Protein AF-A0A238WSX9-F1 (afdb_monomer_lite)

Secondary structure (DSSP, 8-state):
-HHHHHHHHHHHHHHHHHHHHHHHHTSPPS-EEEEEEEEETTTTEEEEEEEE-TTS---EEEEEEE-TT--EEEEEE--TT-SEEEEE--TT-SEEEEEEEETTS-EEEEEEEE-

Sequence (115 aa):
MILRGSQILLLVLLVLGFGYFVVELYETPDSEYVESISQGEVTEQLHIRFVSDTDKRTEVGGYGVVTEDRNLYEFNSMDARLPRQSIDYPPDEDTVIFVLWDVDGEVMETHEVDL

Organism: Halorubrum vacuolatum (NCBI:txid63740)

Structure (mmCIF, N/CA/C/O backbone):
data_AF-A0A238WSX9-F1
#
_entry.id   AF-A0A238WSX9-F1
#
loop_
_atom_site.group_PDB
_atom_site.id
_atom_site.type_symbol
_atom_site.label_atom_id
_atom_site.label_alt_id
_atom_site.label_comp_id
_atom_site.label_asym_id
_atom_site.label_entity_id
_atom_site.label_seq_id
_atom_site.pdbx_PDB_ins_code
_atom_site.Cartn_x
_atom_site.Cartn_y
_atom_site.Cartn_z
_atom_site.occupancy
_atom_site.B_iso_or_equiv
_atom_site.auth_seq_id
_atom_site.auth_comp_id
_atom_site.auth_asym_id
_atom_site.auth_atom_id
_atom_site.pdbx_PDB_model_num
ATOM 1 N N . MET A 1 1 ? -16.403 -28.364 48.990 1.00 53.75 1 MET A N 1
ATOM 2 C CA . MET A 1 1 ? -17.024 -28.369 47.643 1.00 53.75 1 MET A CA 1
ATOM 3 C C . MET A 1 1 ? -17.100 -26.973 47.010 1.00 53.75 1 MET A C 1
ATOM 5 O O . MET A 1 1 ? -16.940 -26.875 45.805 1.00 53.75 1 MET A O 1
ATOM 9 N N . ILE A 1 2 ? -17.245 -25.899 47.802 1.00 57.31 2 ILE A N 1
ATOM 10 C CA . ILE A 1 2 ? -17.388 -24.502 47.332 1.00 57.31 2 ILE A CA 1
ATOM 11 C C . ILE A 1 2 ? -16.126 -23.944 46.636 1.00 57.31 2 ILE A C 1
ATOM 13 O O . ILE A 1 2 ? -16.249 -23.221 45.656 1.00 57.31 2 ILE A O 1
ATOM 17 N N . LEU A 1 3 ? -14.919 -24.355 47.057 1.00 56.59 3 LEU A N 1
ATOM 18 C CA . LEU A 1 3 ? -13.645 -23.864 46.496 1.00 56.59 3 LEU A CA 1
ATOM 19 C C . LEU A 1 3 ? -13.457 -24.143 44.991 1.00 56.59 3 LEU A C 1
ATOM 21 O O . LEU A 1 3 ? -12.745 -23.410 44.317 1.00 56.59 3 LEU A O 1
ATOM 25 N N . ARG A 1 4 ? -14.083 -25.205 44.463 1.00 58.59 4 ARG A N 1
ATOM 26 C CA . ARG A 1 4 ? -13.960 -25.579 43.044 1.00 58.59 4 ARG A CA 1
ATOM 27 C C . ARG A 1 4 ? -14.864 -24.736 42.141 1.00 58.59 4 ARG A C 1
ATOM 29 O O . ARG A 1 4 ? -14.489 -24.462 41.009 1.00 58.59 4 ARG A O 1
ATOM 36 N N . GLY A 1 5 ? -16.022 -24.300 42.645 1.00 61.94 5 GLY A N 1
ATOM 37 C CA . GLY A 1 5 ? -16.959 -23.468 41.883 1.00 61.94 5 GLY A CA 1
ATOM 38 C C . GLY A 1 5 ? -16.414 -22.064 41.624 1.00 61.94 5 GLY A C 1
ATOM 39 O O . GLY A 1 5 ? -16.519 -21.558 40.512 1.00 61.94 5 GLY A O 1
ATOM 40 N N . SER A 1 6 ? -15.751 -21.468 42.618 1.00 63.03 6 SER A N 1
ATOM 41 C CA . SER A 1 6 ? -15.120 -20.151 42.486 1.00 63.03 6 SER A CA 1
ATOM 42 C C . SER A 1 6 ? -13.895 -20.162 41.566 1.00 63.03 6 SER A C 1
ATOM 44 O O . SER A 1 6 ? -13.691 -19.201 40.833 1.00 63.03 6 SER A O 1
ATOM 46 N N . GLN A 1 7 ? -13.118 -21.250 41.531 1.00 64.38 7 GLN A N 1
ATOM 47 C CA . GLN A 1 7 ? -11.997 -21.397 40.591 1.00 64.38 7 GLN A CA 1
ATOM 48 C C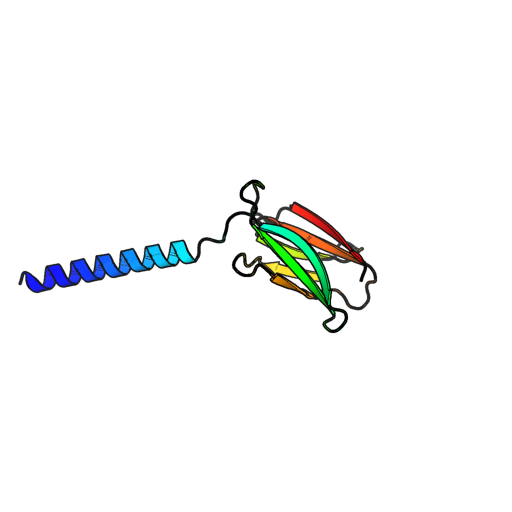 . GLN A 1 7 ? -12.460 -21.530 39.133 1.00 64.38 7 GLN A C 1
ATOM 50 O O . GLN A 1 7 ? -11.852 -20.935 38.249 1.00 64.38 7 GLN A O 1
ATOM 55 N N . ILE A 1 8 ? -13.550 -22.263 38.882 1.00 72.06 8 ILE A N 1
ATOM 56 C CA . ILE A 1 8 ? -14.126 -22.395 37.534 1.00 72.06 8 ILE A CA 1
ATOM 57 C C . ILE A 1 8 ? -14.688 -21.051 37.055 1.00 72.06 8 ILE A C 1
ATOM 59 O O . ILE A 1 8 ? -14.425 -20.652 35.926 1.00 72.06 8 ILE A O 1
ATOM 63 N N . LEU A 1 9 ? -15.404 -20.323 37.918 1.00 73.25 9 LEU A N 1
ATOM 64 C CA . LEU A 1 9 ? -15.958 -19.009 37.578 1.00 73.25 9 LEU A CA 1
ATOM 65 C C . LEU A 1 9 ? -14.859 -17.995 37.220 1.00 73.25 9 LEU A C 1
ATOM 67 O O . LEU A 1 9 ? -14.996 -17.245 36.258 1.00 73.25 9 LEU A O 1
ATOM 71 N N . LEU A 1 10 ? -13.755 -18.001 37.970 1.00 73.81 10 LEU A N 1
ATOM 72 C CA . LEU A 1 10 ? -12.627 -17.100 37.742 1.00 73.81 10 LEU A CA 1
ATOM 73 C C . LEU A 1 10 ? -11.890 -17.430 36.435 1.00 73.81 10 LEU A C 1
ATOM 75 O O . LEU A 1 10 ? -11.493 -16.522 35.713 1.00 73.81 10 LEU A O 1
ATOM 79 N N . LEU A 1 11 ? -11.778 -18.717 36.093 1.00 73.44 11 LEU A N 1
ATOM 80 C CA . LEU A 1 11 ? -11.213 -19.161 34.818 1.00 73.44 11 LEU A CA 1
ATOM 81 C C . LEU A 1 11 ? -12.094 -18.745 33.629 1.00 73.44 11 LEU A C 1
ATOM 83 O O . LEU A 1 11 ? -11.579 -18.260 32.628 1.00 73.44 11 LEU A O 1
ATOM 87 N N . VAL A 1 12 ? -13.418 -18.883 33.752 1.00 73.69 12 VAL A N 1
ATOM 88 C CA . VAL A 1 12 ? -14.376 -18.466 32.713 1.00 73.69 12 VAL A CA 1
ATOM 89 C C . VAL A 1 12 ? -14.321 -16.954 32.487 1.00 73.69 12 VAL A C 1
ATOM 91 O O . VAL A 1 12 ? -14.263 -16.515 31.342 1.00 73.69 12 VAL A O 1
ATOM 94 N N . LEU A 1 13 ? -14.277 -16.157 33.558 1.00 75.75 13 LEU A N 1
ATOM 95 C CA . LEU A 1 13 ? -14.140 -14.699 33.459 1.00 75.75 13 LEU A CA 1
ATOM 96 C C . LEU A 1 13 ? -12.814 -14.282 32.814 1.00 75.75 13 LEU A C 1
ATOM 98 O O . LEU A 1 13 ? -12.791 -13.337 32.033 1.00 75.75 13 LEU A O 1
ATOM 102 N N . LEU A 1 14 ? -11.728 -15.003 33.099 1.00 76.44 14 LEU A N 1
ATOM 103 C CA . LEU A 1 14 ? -10.419 -14.722 32.516 1.00 76.44 14 LEU A CA 1
ATOM 104 C C . LEU A 1 14 ? -10.377 -15.056 31.020 1.00 76.44 14 LEU A C 1
ATOM 106 O O . LEU A 1 14 ? -9.862 -14.261 30.244 1.00 76.44 14 LEU A O 1
ATOM 110 N N . VAL A 1 15 ? -10.964 -16.181 30.598 1.00 73.38 15 VAL A N 1
ATOM 111 C CA . VAL A 1 15 ? -11.043 -16.556 29.174 1.00 73.38 15 VAL A CA 1
ATOM 112 C C . VAL A 1 15 ? -11.937 -15.591 28.392 1.00 73.38 15 VAL A C 1
ATOM 114 O O . VAL A 1 15 ? -11.563 -15.176 27.300 1.00 73.38 15 VAL A O 1
ATOM 117 N N . LEU A 1 16 ? -13.084 -15.192 28.950 1.00 70.00 16 LEU A N 1
ATOM 118 C CA . LEU A 1 16 ? -13.979 -14.227 28.304 1.00 70.00 16 LEU A CA 1
ATOM 119 C C . LEU A 1 16 ? -13.354 -12.829 28.222 1.00 70.00 16 LEU A C 1
ATOM 121 O O . LEU A 1 16 ? -13.413 -12.201 27.169 1.00 70.00 16 LEU A O 1
ATOM 125 N N . GLY A 1 17 ? -12.714 -12.362 29.299 1.00 67.00 17 GLY A N 1
ATOM 126 C CA . GLY A 1 17 ? -12.029 -11.068 29.318 1.00 67.00 17 GLY A CA 1
ATOM 127 C C . GLY A 1 17 ? -10.820 -11.024 28.382 1.00 67.00 17 GLY A C 1
ATOM 128 O O . GLY A 1 17 ? -10.620 -10.033 27.689 1.00 67.00 17 GLY A O 1
ATOM 129 N N . PHE A 1 18 ? -10.050 -12.113 28.303 1.00 66.12 18 PHE A N 1
ATOM 130 C CA . PHE A 1 18 ? -8.925 -12.213 27.372 1.00 66.12 18 PHE A CA 1
ATOM 131 C C . PHE A 1 18 ? -9.397 -12.319 25.918 1.00 66.12 18 PHE A C 1
ATOM 133 O O . PHE A 1 18 ? -8.797 -11.712 25.042 1.00 66.12 18 PHE A O 1
ATOM 140 N N . GLY A 1 19 ? -10.494 -13.037 25.655 1.00 60.50 19 GLY A N 1
ATOM 141 C CA . GLY A 1 19 ? -11.103 -13.098 24.326 1.00 60.50 19 GLY A CA 1
ATOM 142 C C . GLY A 1 19 ? -11.576 -11.728 23.835 1.00 60.50 19 GLY A C 1
ATOM 143 O O . GLY A 1 19 ? -11.278 -11.363 22.704 1.00 60.50 19 GLY A 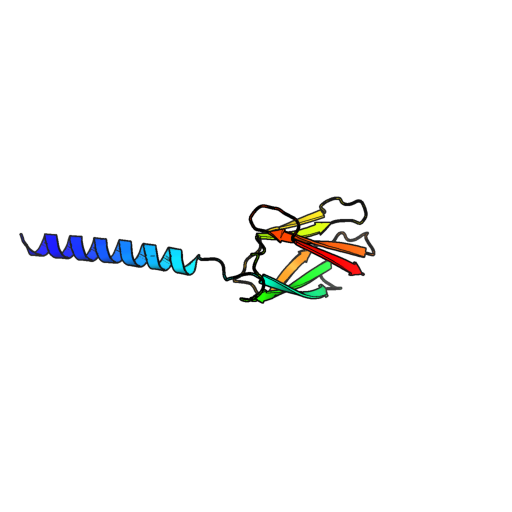O 1
ATOM 144 N N . TYR A 1 20 ? -12.241 -10.951 24.696 1.00 60.03 20 TYR A N 1
ATOM 145 C CA . TYR A 1 20 ? -12.665 -9.585 24.371 1.00 60.03 20 TYR A CA 1
ATOM 146 C C . TYR A 1 20 ? -11.466 -8.662 24.117 1.00 60.03 20 TYR A C 1
ATOM 148 O O . TYR A 1 20 ? -11.427 -7.975 23.105 1.00 60.03 20 TYR A O 1
ATOM 156 N N . PHE A 1 21 ? -10.446 -8.728 24.978 1.00 58.16 21 PHE A N 1
ATOM 157 C CA . PHE A 1 21 ? -9.213 -7.958 24.811 1.00 58.16 21 PHE A CA 1
ATOM 158 C C . PHE A 1 21 ? -8.484 -8.286 23.502 1.00 58.16 21 PHE A C 1
ATOM 160 O O . PHE A 1 21 ? -7.934 -7.396 22.869 1.00 58.16 21 PHE A O 1
ATOM 167 N N . VAL A 1 22 ? -8.479 -9.555 23.078 1.00 57.53 22 VAL A N 1
ATOM 168 C CA . VAL A 1 22 ? -7.902 -9.943 21.786 1.00 57.53 22 VAL A CA 1
ATOM 169 C C . VAL A 1 22 ? -8.731 -9.378 20.637 1.00 57.53 22 VAL A C 1
ATOM 171 O O . VAL A 1 22 ? -8.142 -8.842 19.719 1.00 57.53 22 VAL A O 1
ATOM 174 N N . VAL A 1 23 ? -10.063 -9.428 20.669 1.00 57.56 23 VAL A N 1
ATOM 175 C CA . VAL A 1 23 ? -10.882 -8.853 19.582 1.00 57.56 23 VAL A CA 1
ATOM 176 C C . VAL A 1 23 ? -10.643 -7.347 19.438 1.00 57.56 23 VAL A C 1
ATOM 178 O O . VAL A 1 23 ? -10.393 -6.889 18.332 1.00 57.56 23 VAL A O 1
ATOM 181 N N . GLU A 1 24 ? -10.611 -6.614 20.549 1.00 53.62 24 GLU A N 1
ATOM 182 C CA . GLU A 1 24 ? -10.386 -5.160 20.581 1.00 53.62 24 GLU A CA 1
ATOM 183 C C . GLU A 1 24 ? -8.966 -4.776 20.110 1.00 53.62 24 GLU A C 1
ATOM 185 O O . GLU A 1 24 ? -8.759 -3.722 19.521 1.00 53.62 24 GLU A O 1
ATOM 190 N N . LEU A 1 25 ? -7.969 -5.654 20.294 1.00 52.28 25 LEU A N 1
ATOM 191 C CA . LEU A 1 25 ? -6.611 -5.453 19.761 1.00 52.28 25 LEU A CA 1
ATOM 192 C C . LEU A 1 25 ? -6.489 -5.744 18.254 1.00 52.28 25 LEU A C 1
ATOM 194 O O . LEU A 1 25 ? -5.471 -5.405 17.649 1.00 52.28 25 LEU A O 1
ATOM 198 N N . TYR A 1 26 ? -7.473 -6.444 17.686 1.00 50.34 26 TYR A N 1
ATOM 199 C CA . TYR A 1 26 ? -7.566 -6.784 16.264 1.00 50.34 26 TYR A CA 1
ATOM 200 C C . TYR A 1 26 ? -8.609 -5.930 15.531 1.00 50.34 26 TYR A C 1
ATOM 202 O O . TYR A 1 26 ? -8.830 -6.164 14.344 1.00 50.34 26 TYR A O 1
ATOM 210 N N . GLU A 1 27 ? -9.232 -4.953 16.197 1.00 52.47 27 GLU A N 1
ATOM 211 C CA . GLU A 1 27 ? -10.002 -3.926 15.501 1.00 52.47 27 GLU A CA 1
ATOM 212 C C . GLU A 1 27 ? -9.026 -3.088 14.669 1.00 52.47 27 GLU A C 1
ATOM 214 O O . GLU A 1 27 ? -8.106 -2.451 15.191 1.00 52.47 27 GLU A O 1
ATOM 219 N N . THR A 1 28 ? -9.173 -3.189 13.348 1.00 53.81 28 THR A N 1
ATOM 220 C CA . THR A 1 28 ? -8.425 -2.402 12.373 1.00 53.81 28 THR A CA 1
ATOM 221 C C . THR A 1 28 ? -8.640 -0.915 12.687 1.00 53.81 28 THR A C 1
ATOM 223 O O . THR A 1 28 ? -9.785 -0.514 12.897 1.00 53.81 28 THR A O 1
ATOM 226 N N . PRO A 1 29 ? -7.574 -0.102 12.802 1.00 52.88 29 PRO A N 1
ATOM 227 C CA . PRO A 1 29 ? -7.694 1.334 13.026 1.00 52.88 29 PRO A CA 1
ATOM 228 C C . PRO A 1 29 ? -8.672 2.032 12.074 1.00 52.88 29 PRO A C 1
ATOM 230 O O . PRO A 1 29 ? -8.798 1.646 10.914 1.00 52.88 29 PRO A O 1
ATOM 233 N N . ASP A 1 30 ? -9.301 3.100 12.572 1.00 60.75 30 ASP A N 1
ATOM 234 C CA . ASP A 1 30 ? -10.180 3.972 11.793 1.00 60.75 30 ASP A CA 1
ATOM 235 C C . ASP A 1 30 ? -9.500 4.463 10.502 1.00 60.75 30 ASP A C 1
ATOM 237 O O . ASP A 1 30 ? -8.333 4.867 10.521 1.00 60.75 30 ASP A O 1
ATOM 241 N N . SER A 1 31 ? -10.281 4.433 9.417 1.00 56.00 31 SER A N 1
ATOM 242 C CA . SER A 1 31 ? -10.083 5.068 8.105 1.00 56.00 31 SER A CA 1
ATOM 243 C C . SER A 1 31 ? -8.701 5.648 7.806 1.00 56.00 31 SER A C 1
ATOM 245 O O . SER A 1 31 ? -8.301 6.702 8.307 1.00 56.00 31 SER A O 1
ATOM 247 N N . GLU A 1 32 ? -8.006 5.009 6.872 1.00 70.75 32 GLU A N 1
ATOM 248 C CA . GLU A 1 32 ? -6.694 5.443 6.411 1.00 70.75 32 GLU A CA 1
ATOM 249 C C . GLU A 1 32 ? -6.760 6.133 5.053 1.00 70.75 32 GLU A C 1
ATOM 251 O O . GLU A 1 32 ? -7.597 5.823 4.211 1.00 70.75 32 GLU A O 1
ATOM 256 N N . TYR A 1 33 ? -5.854 7.079 4.821 1.00 73.75 33 TYR A N 1
ATOM 257 C CA . TYR A 1 33 ? -5.655 7.694 3.512 1.00 73.75 33 TYR A CA 1
ATOM 258 C C . TYR A 1 33 ? -4.168 7.783 3.182 1.00 73.75 33 TYR A C 1
ATOM 260 O O . TYR A 1 33 ? -3.311 7.776 4.070 1.00 73.75 33 TYR A O 1
ATOM 268 N N . VAL A 1 34 ? -3.866 7.899 1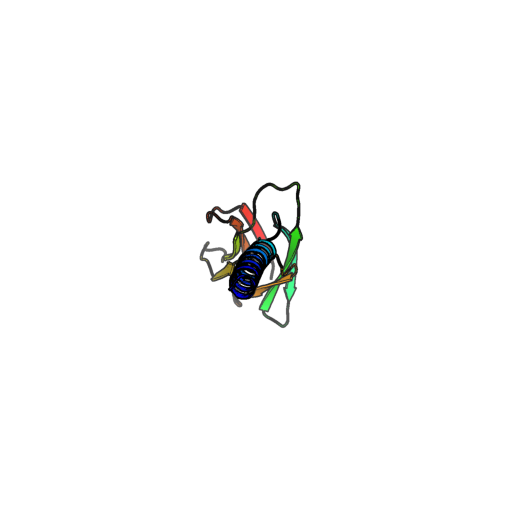.891 1.00 74.38 34 VAL A N 1
ATOM 269 C CA . VAL A 1 34 ? -2.497 8.089 1.408 1.00 74.38 34 VAL A CA 1
ATOM 270 C C . VAL A 1 34 ? -2.064 9.530 1.655 1.00 74.38 34 VAL A C 1
ATOM 272 O O . VAL A 1 34 ? -2.578 10.467 1.049 1.00 74.38 34 VAL A O 1
ATOM 275 N N . GLU A 1 35 ? -1.091 9.715 2.540 1.00 78.00 35 GLU A N 1
ATOM 276 C CA . GLU A 1 35 ? -0.461 11.016 2.781 1.00 78.00 35 GLU A CA 1
ATOM 277 C C . GLU A 1 35 ? 0.646 11.288 1.755 1.00 78.00 35 GLU A C 1
ATOM 279 O O . GLU A 1 35 ? 0.805 12.415 1.289 1.00 78.00 35 GLU A O 1
ATOM 284 N N . SER A 1 36 ? 1.430 10.263 1.407 1.00 79.50 36 SER A N 1
ATOM 285 C CA . SER A 1 36 ? 2.518 10.391 0.435 1.00 79.50 36 SER A CA 1
ATOM 286 C C . SER A 1 36 ? 2.879 9.059 -0.210 1.00 79.50 36 SER A C 1
ATOM 288 O O . SER A 1 36 ? 2.929 8.038 0.479 1.00 79.50 36 SER A O 1
ATOM 290 N N . ILE A 1 37 ? 3.243 9.107 -1.490 1.00 85.31 37 ILE A N 1
ATOM 291 C CA . ILE A 1 37 ? 3.850 8.005 -2.241 1.00 85.31 37 ILE A CA 1
ATOM 292 C C . ILE A 1 37 ? 5.262 8.449 -2.626 1.00 85.31 37 ILE A C 1
ATOM 294 O O . ILE A 1 37 ? 5.451 9.563 -3.112 1.00 85.31 37 ILE A O 1
ATOM 298 N N . SER A 1 38 ? 6.258 7.606 -2.373 1.00 84.88 38 SER A N 1
ATOM 299 C CA . SER A 1 38 ? 7.644 7.854 -2.774 1.00 84.88 38 SER A CA 1
ATOM 300 C C . SER A 1 38 ? 8.256 6.597 -3.360 1.00 84.88 38 SER A C 1
ATOM 302 O O . SER A 1 38 ? 8.111 5.524 -2.781 1.00 84.88 38 SER A O 1
ATOM 304 N N . GLN A 1 39 ? 8.986 6.734 -4.454 1.00 82.50 39 GLN A N 1
ATOM 305 C CA . GLN A 1 39 ? 9.658 5.621 -5.101 1.00 82.50 39 GLN A CA 1
ATOM 306 C C . GLN A 1 39 ? 10.979 5.278 -4.399 1.00 82.50 39 GLN A C 1
ATOM 308 O O . GLN A 1 39 ? 11.773 6.154 -4.048 1.00 82.50 39 GLN A O 1
ATOM 313 N N . GLY A 1 40 ? 11.226 3.987 -4.202 1.00 79.12 40 GLY A N 1
ATOM 314 C CA . GLY A 1 40 ? 12.530 3.453 -3.844 1.00 79.12 40 GLY A CA 1
ATOM 315 C C . GLY A 1 40 ? 13.301 3.055 -5.102 1.00 79.12 40 GLY A C 1
ATOM 316 O O . GLY A 1 40 ? 13.140 1.933 -5.574 1.00 79.12 40 GLY A O 1
ATOM 317 N N . GLU A 1 41 ? 14.166 3.940 -5.615 1.00 66.75 41 GLU A N 1
ATOM 318 C CA . GLU A 1 41 ? 14.979 3.716 -6.836 1.00 66.75 41 GLU A CA 1
ATOM 319 C C . GLU A 1 41 ? 15.819 2.423 -6.794 1.00 66.75 41 GLU A C 1
ATOM 321 O O . GLU A 1 41 ? 16.160 1.854 -7.823 1.00 66.75 41 GLU A O 1
ATOM 326 N N . VAL A 1 42 ? 16.184 1.953 -5.597 1.00 73.75 42 VAL A N 1
ATOM 327 C CA . VAL A 1 42 ? 17.032 0.761 -5.410 1.00 73.75 42 VAL A CA 1
ATOM 328 C C . VAL A 1 42 ? 16.210 -0.522 -5.271 1.00 73.75 42 VAL A C 1
ATOM 330 O O . VAL A 1 42 ? 16.732 -1.611 -5.498 1.00 73.75 42 VAL A O 1
ATOM 333 N N . THR A 1 43 ? 14.956 -0.411 -4.839 1.00 77.06 43 THR A N 1
ATOM 334 C CA . THR A 1 43 ? 14.116 -1.555 -4.461 1.00 77.06 43 THR A CA 1
ATOM 335 C C . THR A 1 43 ? 12.998 -1.837 -5.450 1.00 77.06 43 THR A C 1
ATOM 337 O O . THR A 1 43 ? 12.296 -2.813 -5.239 1.00 77.06 43 THR A O 1
ATOM 340 N N . GLU A 1 44 ? 12.825 -1.007 -6.486 1.00 83.44 44 GLU A N 1
ATOM 341 C CA . GLU A 1 44 ? 11.726 -1.129 -7.463 1.00 83.44 44 GLU A CA 1
ATOM 342 C C . GLU A 1 44 ? 10.345 -1.166 -6.777 1.00 83.44 44 GLU A C 1
ATOM 344 O O . GLU A 1 44 ? 9.417 -1.861 -7.179 1.00 83.44 44 GLU A O 1
ATOM 349 N N . GLN A 1 45 ? 10.223 -0.388 -5.693 1.00 91.19 45 GLN A N 1
ATOM 350 C CA . GLN A 1 45 ? 9.035 -0.338 -4.841 1.00 91.19 45 GLN A CA 1
ATOM 351 C C . GLN A 1 45 ? 8.497 1.076 -4.697 1.00 91.19 45 GLN A C 1
ATOM 353 O O . GLN A 1 45 ? 9.257 2.037 -4.565 1.00 91.19 45 GLN A O 1
ATOM 358 N N . LEU A 1 46 ? 7.175 1.193 -4.622 1.00 90.50 46 LEU A N 1
ATOM 359 C CA . LEU A 1 46 ? 6.525 2.377 -4.086 1.00 90.50 46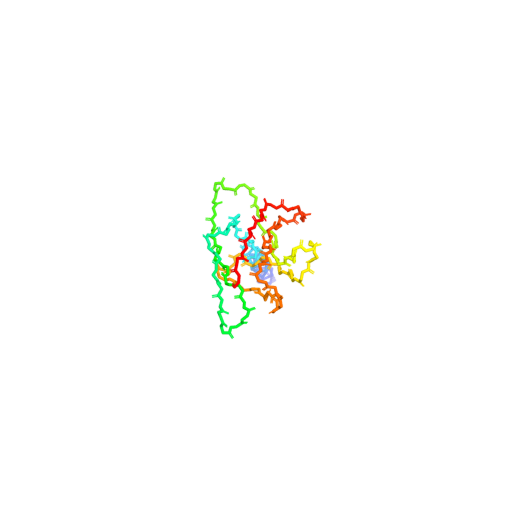 LEU A CA 1
ATOM 360 C C . LEU A 1 46 ? 6.427 2.223 -2.572 1.00 90.50 46 LEU A C 1
ATOM 362 O O . LEU A 1 46 ? 5.896 1.236 -2.070 1.00 90.50 46 LEU A O 1
ATOM 366 N N . HIS A 1 47 ? 6.926 3.208 -1.836 1.00 90.81 47 HIS A N 1
ATOM 367 C CA . HIS A 1 47 ? 6.707 3.346 -0.405 1.00 90.81 47 HIS A CA 1
ATOM 368 C C . HIS A 1 47 ? 5.516 4.268 -0.175 1.00 90.81 47 HIS A C 1
ATOM 370 O O . HIS A 1 47 ? 5.540 5.442 -0.553 1.00 90.81 47 HIS A O 1
ATOM 376 N N . ILE A 1 48 ? 4.488 3.738 0.475 1.00 90.56 48 ILE A N 1
ATOM 377 C CA . ILE A 1 48 ? 3.241 4.438 0.750 1.00 90.56 48 ILE A CA 1
ATOM 378 C C . ILE A 1 48 ? 3.178 4.757 2.233 1.00 90.56 48 ILE A C 1
ATOM 380 O O . ILE A 1 48 ? 3.384 3.888 3.087 1.00 90.56 48 ILE A O 1
ATOM 384 N N . ARG A 1 49 ? 2.901 6.023 2.540 1.00 88.69 49 ARG A N 1
ATOM 385 C CA . ARG A 1 49 ? 2.614 6.469 3.897 1.00 88.69 49 ARG A CA 1
ATOM 386 C C . ARG A 1 49 ? 1.121 6.681 4.051 1.00 88.69 49 ARG A C 1
ATOM 388 O O . ARG A 1 49 ? 0.540 7.520 3.364 1.00 88.69 49 ARG A O 1
ATOM 395 N N . PHE A 1 50 ? 0.555 5.949 4.994 1.00 85.12 50 PHE A N 1
ATOM 396 C CA . PHE A 1 50 ? -0.834 6.059 5.384 1.00 85.12 50 PHE A CA 1
ATOM 397 C C . PHE A 1 50 ? -0.952 6.833 6.690 1.00 85.12 50 PHE A C 1
ATOM 399 O O . PHE A 1 50 ? -0.083 6.758 7.569 1.00 85.12 50 PHE A O 1
ATOM 406 N N . VAL A 1 51 ? -2.018 7.613 6.797 1.00 81.44 51 VAL A N 1
ATOM 407 C CA . VAL A 1 51 ? -2.368 8.354 8.006 1.00 81.44 51 VAL A CA 1
ATOM 408 C C . VAL A 1 51 ? -3.835 8.101 8.305 1.00 81.44 51 VAL A C 1
ATOM 410 O O . VAL A 1 51 ? -4.658 8.072 7.391 1.00 81.44 51 VAL A O 1
ATOM 413 N N . SER A 1 52 ? -4.154 7.921 9.584 1.00 75.81 52 SER A N 1
ATOM 414 C CA . SER A 1 52 ? -5.536 7.834 10.030 1.00 75.81 52 SER A CA 1
ATOM 415 C C . SER A 1 52 ? -6.199 9.207 9.965 1.00 75.81 52 SER A C 1
ATOM 417 O O . SER A 1 52 ? -5.645 10.216 10.414 1.00 75.81 52 SER A O 1
ATOM 419 N N . ASP A 1 53 ? -7.395 9.251 9.399 1.00 67.50 53 ASP A N 1
ATOM 420 C CA . ASP A 1 53 ? -8.222 10.449 9.358 1.00 67.50 53 ASP A CA 1
ATOM 421 C C . ASP A 1 53 ? -9.614 10.097 9.854 1.00 67.50 53 ASP A C 1
ATOM 423 O O . ASP A 1 53 ? -10.416 9.503 9.137 1.00 67.50 53 ASP A O 1
ATOM 427 N N . THR A 1 54 ? -9.905 10.501 11.088 1.00 61.28 54 THR A N 1
ATOM 428 C CA . THR A 1 54 ? -11.210 10.294 11.721 1.00 61.28 54 THR A CA 1
ATOM 429 C C . THR A 1 54 ? -12.342 11.068 11.028 1.00 61.28 54 THR A C 1
ATOM 431 O O . THR A 1 54 ? -13.511 10.799 11.305 1.00 61.28 54 THR A O 1
ATOM 434 N N . ASP A 1 55 ? -12.029 12.021 10.138 1.00 61.28 55 ASP A N 1
ATOM 435 C CA . ASP A 1 55 ? -13.016 12.816 9.400 1.00 61.28 55 ASP A CA 1
ATOM 436 C C . ASP A 1 55 ? -13.331 12.244 7.998 1.00 61.28 55 ASP A C 1
ATOM 438 O O . ASP A 1 55 ? -14.398 12.543 7.440 1.00 61.28 55 ASP A O 1
ATOM 442 N N . LYS A 1 56 ? -12.464 11.392 7.422 1.00 59.88 56 LYS A N 1
ATOM 443 C CA . LYS A 1 56 ? -12.700 10.716 6.130 1.00 59.88 56 LYS A CA 1
ATOM 444 C C . LYS A 1 56 ? -13.368 9.361 6.345 1.00 59.88 56 LYS A C 1
ATOM 446 O O . LYS A 1 56 ? -12.824 8.456 6.945 1.00 59.88 56 LYS A O 1
ATOM 451 N N . ARG A 1 57 ? -14.591 9.230 5.835 1.00 59.91 57 ARG A N 1
ATOM 452 C CA . ARG A 1 57 ? -15.585 8.226 6.254 1.00 59.91 57 ARG A CA 1
ATOM 453 C C . ARG A 1 57 ? -15.403 6.783 5.758 1.00 59.91 57 ARG A C 1
ATOM 455 O O . ARG A 1 57 ? -16.279 5.977 6.063 1.00 59.91 57 ARG A O 1
ATOM 462 N N . THR A 1 58 ? -14.352 6.446 5.016 1.00 71.2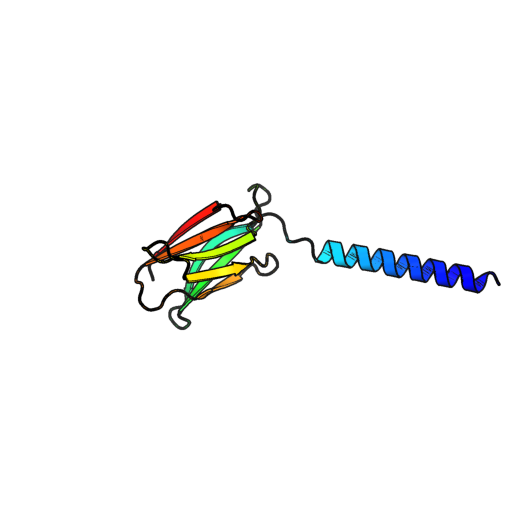5 58 THR A N 1
ATOM 463 C CA . THR A 1 58 ? -14.244 5.116 4.391 1.00 71.25 58 THR A CA 1
ATOM 464 C C . THR A 1 58 ? -12.892 4.485 4.697 1.00 71.25 58 THR A C 1
ATOM 466 O O . THR A 1 58 ? -11.854 5.114 4.513 1.00 71.25 58 THR A O 1
ATOM 469 N N . GLU A 1 59 ? -12.932 3.254 5.202 1.00 79.75 59 GLU A N 1
ATOM 470 C CA . GLU A 1 59 ? -11.765 2.434 5.525 1.00 79.75 59 GLU A CA 1
ATOM 471 C C . GLU A 1 59 ? -11.142 1.864 4.249 1.00 79.75 59 GLU A C 1
ATOM 473 O O . GLU A 1 59 ? -11.846 1.292 3.416 1.00 79.75 59 GLU A O 1
ATOM 478 N N . VAL A 1 60 ? -9.823 2.015 4.104 1.00 85.12 60 VAL A N 1
ATOM 479 C CA . VAL A 1 60 ? -9.063 1.395 3.016 1.00 85.12 60 VAL A CA 1
ATOM 480 C C . VAL A 1 60 ? -8.892 -0.084 3.343 1.00 85.12 60 VAL A C 1
ATOM 482 O O . VAL A 1 60 ? -8.201 -0.439 4.293 1.00 85.12 60 VAL A O 1
ATOM 485 N N . GLY A 1 61 ? -9.509 -0.951 2.542 1.00 86.62 61 GLY A N 1
ATOM 486 C CA . GLY A 1 61 ? -9.379 -2.405 2.661 1.00 86.62 61 GLY A CA 1
ATOM 487 C C . GLY A 1 61 ? -8.148 -2.953 1.934 1.00 86.62 61 GLY A C 1
ATOM 488 O O . GLY A 1 61 ? -7.600 -3.997 2.304 1.00 86.62 61 GLY A O 1
ATOM 489 N N . GLY A 1 62 ? -7.672 -2.246 0.907 1.00 91.19 62 GLY A N 1
ATOM 490 C CA . GLY A 1 62 ? -6.499 -2.655 0.146 1.00 91.19 62 GLY A CA 1
ATOM 491 C C . GLY A 1 62 ? -5.989 -1.590 -0.808 1.00 91.19 62 GLY A C 1
ATOM 492 O O . GLY A 1 62 ? -6.637 -0.576 -1.063 1.00 91.19 62 GLY A O 1
ATOM 493 N N . TYR A 1 63 ? -4.806 -1.841 -1.345 1.00 93.00 63 TYR A N 1
ATOM 494 C CA . TYR A 1 63 ? -4.144 -0.964 -2.296 1.00 93.00 63 TYR A CA 1
ATOM 495 C C . TYR A 1 63 ? -3.331 -1.769 -3.302 1.00 93.00 63 TYR A C 1
ATOM 497 O O . TYR A 1 63 ? -3.049 -2.950 -3.102 1.00 93.00 63 TYR A O 1
ATOM 505 N N . GLY A 1 64 ? -2.984 -1.148 -4.421 1.00 94.81 64 GLY A N 1
ATOM 506 C CA . GLY A 1 64 ? -2.456 -1.891 -5.554 1.00 94.81 64 GLY A CA 1
ATOM 507 C C . GLY A 1 64 ? -1.910 -1.002 -6.643 1.00 94.81 64 GLY A C 1
ATOM 508 O O . GLY A 1 64 ? -2.187 0.195 -6.686 1.00 94.81 64 GLY A O 1
ATOM 509 N N . VAL A 1 65 ? -1.150 -1.619 -7.535 1.00 95.12 65 VAL A N 1
ATOM 510 C CA . VAL A 1 65 ? -0.598 -0.975 -8.720 1.00 95.12 65 VAL A CA 1
ATOM 511 C C . VAL A 1 65 ? -1.266 -1.566 -9.947 1.00 95.12 65 VAL A C 1
ATOM 513 O O . VAL A 1 65 ? -1.418 -2.781 -10.083 1.00 95.12 65 VAL A O 1
ATOM 516 N N . VAL A 1 66 ? -1.678 -0.685 -10.844 1.00 93.56 66 VAL A N 1
ATOM 517 C CA . VAL A 1 66 ? -2.315 -1.004 -12.112 1.00 93.56 66 VAL A CA 1
ATOM 518 C C . VAL A 1 66 ? -1.483 -0.368 -13.225 1.00 93.56 66 VAL A C 1
ATOM 520 O O . VAL A 1 66 ? -1.041 0.774 -13.096 1.00 93.56 66 VAL A O 1
ATOM 523 N N . THR A 1 67 ? -1.260 -1.102 -14.314 1.00 91.31 67 THR A N 1
ATOM 524 C CA . THR A 1 67 ? -0.573 -0.570 -15.502 1.00 91.31 67 THR A CA 1
ATOM 525 C C . THR A 1 67 ? -1.457 0.426 -16.258 1.00 91.31 67 THR A C 1
ATOM 527 O O . THR A 1 67 ? -2.672 0.484 -16.035 1.00 91.31 67 THR A O 1
ATOM 530 N N . GLU A 1 68 ? -0.892 1.181 -17.205 1.00 85.81 68 GLU A N 1
ATOM 531 C CA . GLU A 1 68 ? -1.674 2.088 -18.065 1.00 85.81 68 GLU A CA 1
ATOM 532 C C . GLU A 1 68 ? -2.819 1.370 -18.805 1.00 85.81 68 GLU A C 1
ATOM 534 O O . GLU A 1 68 ? -3.929 1.898 -18.933 1.00 85.81 68 GLU A O 1
ATOM 539 N N . ASP A 1 69 ? -2.591 0.110 -19.195 1.00 87.62 69 ASP A N 1
ATOM 540 C CA . ASP A 1 69 ? -3.578 -0.779 -19.824 1.00 87.62 69 ASP A CA 1
ATOM 541 C C . ASP A 1 69 ? -4.719 -1.215 -18.884 1.00 87.62 69 ASP A C 1
ATOM 543 O O . ASP A 1 69 ? -5.595 -1.996 -19.267 1.00 87.62 69 ASP A O 1
ATOM 547 N N . ARG A 1 70 ? -4.735 -0.708 -17.647 1.00 85.69 70 ARG A N 1
ATOM 548 C CA . ARG A 1 70 ? -5.696 -1.031 -16.586 1.00 85.69 70 ARG A CA 1
ATOM 549 C C . ARG A 1 70 ? -5.653 -2.486 -16.125 1.00 85.69 70 ARG A C 1
ATOM 551 O O . ARG A 1 70 ? -6.654 -3.010 -15.632 1.00 85.69 70 ARG A O 1
ATOM 558 N N . ASN A 1 71 ? -4.495 -3.131 -16.250 1.00 91.19 71 ASN A N 1
ATOM 559 C CA . ASN A 1 71 ? -4.275 -4.464 -15.707 1.00 91.19 71 ASN A CA 1
ATOM 560 C C . ASN A 1 71 ? -3.701 -4.360 -14.295 1.00 91.19 71 ASN A C 1
ATOM 562 O O . ASN A 1 71 ? -2.717 -3.659 -14.071 1.00 91.19 71 ASN A O 1
ATOM 566 N N . LEU A 1 72 ? -4.321 -5.060 -13.342 1.00 93.00 72 LEU A N 1
ATOM 567 C CA . LEU A 1 72 ?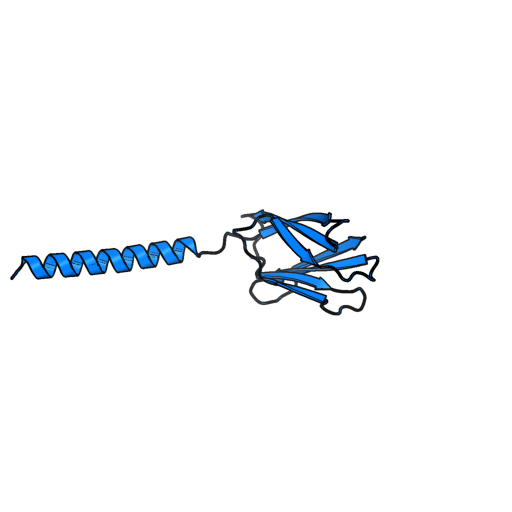 -3.813 -5.148 -11.977 1.00 93.00 72 LEU A CA 1
ATOM 568 C C . LEU A 1 72 ? -2.477 -5.895 -11.988 1.00 93.00 72 LEU A C 1
ATOM 570 O O . LEU A 1 72 ? -2.432 -7.068 -12.360 1.00 93.00 72 LEU A O 1
ATOM 574 N N . TYR A 1 73 ? -1.415 -5.205 -11.586 1.00 93.94 73 TYR A N 1
ATOM 575 C CA . TYR A 1 73 ? -0.085 -5.779 -11.438 1.00 93.94 73 TYR A CA 1
ATOM 576 C C . TYR A 1 73 ? 0.052 -6.442 -10.069 1.00 93.94 73 TYR A C 1
ATOM 578 O O . TYR A 1 73 ? 0.292 -7.645 -9.974 1.00 93.94 73 TYR A O 1
ATOM 586 N N . GLU A 1 74 ? -0.186 -5.668 -9.012 1.00 94.38 74 GLU A N 1
ATOM 587 C CA . GLU A 1 74 ? -0.077 -6.134 -7.635 1.00 94.38 74 GLU A CA 1
ATOM 588 C C . GLU A 1 74 ? -1.198 -5.554 -6.777 1.00 94.38 74 GLU A C 1
ATOM 590 O O . GLU A 1 74 ? -1.662 -4.433 -6.994 1.00 94.38 74 GLU A O 1
ATOM 595 N N . PHE A 1 75 ? -1.629 -6.340 -5.796 1.00 94.62 75 PHE A N 1
ATOM 596 C CA . PHE A 1 75 ? -2.608 -5.960 -4.791 1.00 94.62 75 PHE A CA 1
ATOM 597 C C . PHE A 1 75 ? -2.141 -6.445 -3.423 1.00 94.62 75 PHE A C 1
ATOM 599 O O . PHE A 1 75 ? -1.841 -7.629 -3.260 1.00 94.62 75 PHE A O 1
ATOM 606 N N . ASN A 1 76 ? -2.179 -5.549 -2.442 1.00 92.81 76 ASN A N 1
ATOM 607 C CA . ASN A 1 76 ? -1.922 -5.836 -1.042 1.00 92.81 76 ASN A CA 1
ATOM 608 C C . ASN A 1 76 ? -3.119 -5.413 -0.187 1.00 92.81 76 ASN A C 1
ATOM 610 O O . ASN A 1 76 ? -3.725 -4.358 -0.383 1.00 92.81 76 ASN A O 1
ATOM 614 N N . SER A 1 77 ? -3.462 -6.254 0.788 1.00 89.75 77 SER A N 1
ATOM 615 C CA . SER A 1 77 ? -4.430 -5.889 1.821 1.00 89.75 77 SER A CA 1
ATOM 616 C C . SER A 1 77 ? -3.826 -4.831 2.736 1.00 89.75 77 SER A C 1
ATOM 618 O O . SER A 1 77 ? -2.646 -4.909 3.083 1.00 89.75 77 SER A O 1
ATOM 620 N N . MET A 1 78 ? -4.641 -3.863 3.146 1.00 86.81 78 MET A N 1
ATOM 621 C CA . MET A 1 78 ? -4.180 -2.804 4.031 1.00 86.81 78 MET A CA 1
ATOM 622 C C . MET A 1 78 ? -3.980 -3.338 5.453 1.00 86.81 78 MET A C 1
ATOM 624 O O . MET A 1 78 ? -4.888 -3.931 6.035 1.00 86.81 78 MET A O 1
ATOM 628 N N . ASP A 1 79 ? -2.792 -3.128 6.026 1.00 84.00 79 ASP A N 1
ATOM 629 C CA . ASP A 1 79 ? -2.552 -3.319 7.459 1.00 84.00 79 ASP A CA 1
ATOM 630 C C . ASP A 1 79 ? -2.437 -1.964 8.158 1.00 84.00 79 ASP A C 1
ATOM 632 O O . ASP A 1 79 ? -1.362 -1.365 8.209 1.00 84.00 79 ASP A O 1
ATOM 636 N N . ALA A 1 80 ? -3.533 -1.505 8.755 1.00 73.88 80 ALA A N 1
ATOM 637 C CA . ALA A 1 80 ? -3.596 -0.193 9.391 1.00 73.88 80 ALA A CA 1
ATOM 638 C C . ALA A 1 80 ? -2.671 -0.021 10.617 1.00 73.88 80 ALA A C 1
ATOM 640 O O . ALA A 1 80 ? -2.436 1.071 11.137 1.00 73.88 80 ALA A O 1
ATOM 641 N N . ARG A 1 81 ? -2.065 -1.115 11.095 1.00 75.44 81 ARG A N 1
ATOM 642 C CA . ARG A 1 81 ? -1.018 -1.064 12.131 1.00 75.44 81 ARG A CA 1
ATOM 643 C C . ARG A 1 81 ? 0.327 -0.615 11.556 1.00 75.44 81 ARG A C 1
ATOM 645 O O . ARG A 1 81 ? 1.237 -0.272 12.317 1.00 75.44 81 ARG A O 1
ATOM 652 N N . LEU A 1 82 ? 0.476 -0.648 10.233 1.00 80.25 82 LEU A N 1
ATOM 653 C CA . LEU A 1 82 ? 1.672 -0.285 9.491 1.00 80.25 82 LEU A CA 1
ATOM 654 C C . LEU A 1 82 ? 1.427 1.033 8.738 1.00 80.25 82 LEU A C 1
ATOM 656 O O . LEU A 1 82 ? 0.986 1.018 7.590 1.00 80.25 82 LEU A O 1
ATOM 660 N N . PRO A 1 83 ? 1.807 2.187 9.321 1.00 79.06 83 PRO A N 1
ATOM 661 C CA . PRO A 1 83 ? 1.639 3.492 8.671 1.00 79.06 83 PRO A CA 1
ATOM 662 C C . PRO A 1 83 ? 2.555 3.674 7.453 1.00 79.06 83 PRO A C 1
ATOM 664 O O . PRO A 1 83 ? 2.459 4.664 6.733 1.00 79.06 83 PRO A O 1
ATOM 667 N N . ARG A 1 84 ? 3.512 2.762 7.254 1.00 87.25 84 ARG A N 1
ATOM 668 C CA . ARG A 1 84 ? 4.361 2.698 6.068 1.00 87.25 84 ARG A CA 1
ATOM 669 C C . ARG A 1 84 ? 4.297 1.296 5.509 1.00 87.25 84 ARG A C 1
ATOM 671 O O . ARG A 1 84 ? 4.621 0.348 6.225 1.00 87.25 84 ARG A O 1
ATOM 678 N N . GLN A 1 85 ? 3.929 1.197 4.246 1.00 90.38 85 GLN A N 1
ATOM 679 C CA . GLN A 1 85 ? 3.900 -0.060 3.518 1.00 90.38 85 GLN A CA 1
ATOM 680 C C . GLN A 1 85 ? 4.543 0.126 2.150 1.00 90.38 85 GLN A C 1
ATOM 682 O O . GLN A 1 85 ? 4.863 1.246 1.745 1.00 90.38 85 GLN A O 1
ATOM 687 N N . SER A 1 86 ? 4.802 -0.982 1.475 1.00 92.00 86 SER A N 1
ATOM 688 C CA . SER A 1 86 ? 5.444 -0.989 0.172 1.00 92.00 86 SER A CA 1
ATOM 689 C C . SER A 1 86 ? 4.717 -1.928 -0.766 1.00 92.00 86 SER A C 1
ATOM 691 O O . SER A 1 86 ? 4.145 -2.924 -0.328 1.00 92.00 86 SER A O 1
ATOM 693 N N . ILE A 1 87 ? 4.775 -1.609 -2.048 1.00 93.81 87 ILE A N 1
ATOM 694 C CA . ILE A 1 87 ? 4.285 -2.463 -3.123 1.00 93.81 87 ILE A CA 1
ATOM 695 C C . ILE A 1 87 ? 5.276 -2.405 -4.271 1.00 93.81 87 ILE A C 1
ATOM 697 O O . ILE A 1 87 ? 5.865 -1.342 -4.505 1.00 93.81 87 ILE A O 1
ATOM 701 N N . ASP A 1 88 ? 5.484 -3.528 -4.945 1.00 93.12 88 ASP A N 1
ATOM 702 C CA . ASP A 1 88 ? 6.325 -3.533 -6.128 1.00 93.12 88 ASP A CA 1
ATOM 703 C C . ASP A 1 88 ? 5.557 -2.843 -7.266 1.00 93.12 88 ASP A C 1
ATOM 705 O O . ASP A 1 88 ? 4.321 -2.843 -7.332 1.00 93.12 88 ASP A O 1
ATOM 709 N N . TYR A 1 89 ? 6.295 -2.206 -8.168 1.00 90.19 89 TYR A N 1
ATOM 710 C CA . TYR A 1 89 ? 5.737 -1.689 -9.412 1.00 90.19 89 TYR A CA 1
ATOM 711 C C . TYR A 1 89 ? 6.360 -2.434 -10.602 1.00 90.19 89 TYR A C 1
ATOM 713 O O . TYR A 1 89 ? 7.455 -2.987 -10.482 1.00 90.19 89 TYR A O 1
ATOM 721 N N . PRO A 1 90 ? 5.661 -2.517 -11.745 1.00 90.25 90 PRO A N 1
ATOM 722 C CA . PRO A 1 90 ? 6.186 -3.158 -12.945 1.00 90.25 90 PRO A CA 1
ATOM 723 C C . PRO A 1 90 ? 7.486 -2.474 -13.418 1.00 90.25 90 PRO A C 1
ATOM 725 O O . PRO A 1 90 ? 7.486 -1.261 -13.612 1.00 90.25 90 PRO A O 1
ATOM 728 N N . PRO A 1 91 ? 8.579 -3.226 -13.651 1.00 84.06 91 PRO A N 1
ATOM 729 C CA . PRO A 1 91 ? 9.908 -2.657 -13.913 1.00 84.06 91 PRO A CA 1
ATOM 730 C C . PRO A 1 91 ? 10.067 -2.016 -15.301 1.00 84.06 91 PRO A C 1
ATOM 732 O O . PRO A 1 91 ? 11.046 -1.314 -15.538 1.00 84.06 91 PRO A O 1
ATOM 735 N N . ASP A 1 92 ? 9.138 -2.282 -16.222 1.00 85.25 92 ASP A N 1
ATOM 736 C CA . ASP A 1 92 ? 9.190 -1.824 -17.617 1.00 85.25 92 ASP A CA 1
ATOM 737 C C . ASP A 1 92 ? 8.206 -0.670 -17.910 1.00 85.25 92 ASP A C 1
ATOM 739 O O . ASP A 1 92 ? 7.995 -0.330 -19.074 1.00 85.25 92 ASP A O 1
ATOM 743 N N . GLU A 1 93 ? 7.580 -0.095 -16.880 1.00 84.62 93 GLU A N 1
ATOM 744 C CA . GLU A 1 93 ? 6.644 1.028 -17.008 1.00 84.62 93 GLU A CA 1
ATOM 745 C C . GLU A 1 93 ? 7.306 2.326 -16.526 1.00 84.62 93 GLU A C 1
ATOM 747 O O . GLU A 1 93 ? 7.987 2.333 -15.503 1.00 84.62 93 GLU A O 1
ATOM 752 N N . ASP A 1 94 ? 7.076 3.429 -17.242 1.00 86.88 94 ASP A N 1
ATOM 753 C CA . ASP A 1 94 ? 7.532 4.770 -16.833 1.00 86.88 94 ASP A CA 1
ATOM 754 C C . ASP A 1 94 ? 6.517 5.453 -15.893 1.00 86.88 94 ASP A C 1
ATOM 756 O O . ASP A 1 94 ? 6.858 6.350 -15.123 1.00 86.88 94 ASP A O 1
ATOM 760 N N . THR A 1 95 ? 5.256 5.018 -15.944 1.00 89.19 95 THR A N 1
ATOM 761 C CA . THR A 1 95 ? 4.154 5.561 -15.149 1.00 89.19 95 THR A CA 1
ATOM 762 C C . THR A 1 95 ? 3.220 4.430 -14.740 1.00 89.19 95 THR A C 1
ATOM 764 O O . THR A 1 95 ? 2.926 3.521 -15.516 1.00 89.19 95 THR A O 1
ATOM 767 N N . VAL A 1 96 ? 2.712 4.484 -13.510 1.00 91.94 96 VAL A N 1
ATOM 768 C CA . VAL A 1 96 ? 1.737 3.512 -13.004 1.00 91.94 96 VAL A CA 1
ATOM 769 C C . VAL A 1 96 ? 0.572 4.190 -12.303 1.00 91.94 96 VAL A C 1
ATOM 771 O O . VAL A 1 96 ? 0.672 5.314 -11.813 1.00 91.94 96 VAL A O 1
ATOM 774 N N . ILE A 1 97 ? -0.554 3.483 -12.221 1.00 93.62 97 ILE A N 1
ATOM 775 C CA . ILE A 1 97 ? -1.733 3.940 -11.492 1.00 93.62 97 ILE A CA 1
ATOM 776 C C . ILE A 1 97 ? -1.789 3.184 -10.169 1.00 93.62 97 ILE A C 1
ATOM 778 O O . ILE A 1 97 ? -2.099 1.995 -10.120 1.00 93.62 97 ILE A O 1
ATOM 782 N N . PHE A 1 98 ? -1.513 3.884 -9.080 1.00 93.62 98 PHE A N 1
ATOM 783 C CA . PHE A 1 98 ? -1.739 3.379 -7.738 1.00 93.62 98 PHE A CA 1
ATOM 784 C C . PHE A 1 98 ? -3.218 3.540 -7.367 1.00 93.62 98 PHE A C 1
ATOM 786 O O . PHE A 1 98 ? -3.798 4.608 -7.557 1.00 93.62 98 PHE A O 1
ATOM 793 N N . VAL A 1 99 ? -3.844 2.492 -6.842 1.00 93.81 99 VAL A N 1
ATOM 794 C CA . VAL A 1 99 ? -5.286 2.442 -6.571 1.00 93.81 99 VAL A CA 1
ATOM 795 C C . VAL A 1 99 ? -5.535 2.042 -5.123 1.00 93.81 99 VAL A C 1
ATOM 797 O O . VAL A 1 99 ? -4.878 1.140 -4.605 1.00 93.81 99 VAL A O 1
ATOM 800 N N . LEU A 1 100 ? -6.505 2.701 -4.490 1.00 91.81 100 LEU A N 1
ATOM 801 C CA . LEU A 1 100 ? -7.054 2.345 -3.184 1.00 91.81 100 LEU A CA 1
ATOM 802 C C . LEU A 1 100 ? -8.445 1.739 -3.347 1.00 91.81 100 LEU A C 1
ATOM 804 O O . LEU A 1 100 ? -9.280 2.286 -4.073 1.00 91.81 100 LEU A O 1
ATOM 808 N N . TRP A 1 101 ? -8.706 0.659 -2.619 1.00 91.94 101 TRP A N 1
ATOM 809 C CA . TRP A 1 101 ? -10.022 0.042 -2.502 1.00 91.94 101 TRP A CA 1
ATOM 810 C C . TRP A 1 101 ? -10.523 0.096 -1.068 1.00 91.94 101 TRP A C 1
ATOM 812 O O . TRP A 1 101 ? -9.735 -0.009 -0.123 1.00 91.94 101 TRP A O 1
ATOM 822 N N . ASP A 1 102 ? -11.838 0.208 -0.913 1.00 89.38 102 ASP A N 1
ATOM 823 C CA . ASP A 1 102 ? -12.481 0.046 0.384 1.00 89.38 102 ASP A CA 1
ATOM 824 C C . ASP A 1 102 ? -12.603 -1.436 0.775 1.00 89.38 102 ASP A C 1
ATOM 826 O O . ASP A 1 102 ? -12.189 -2.348 0.051 1.00 89.38 102 ASP A O 1
ATOM 830 N N . VAL A 1 103 ? -13.164 -1.680 1.958 1.00 84.38 103 VAL A N 1
ATOM 831 C CA . VAL A 1 103 ? -13.413 -3.029 2.488 1.00 84.38 103 VAL A CA 1
ATOM 832 C C . VAL A 1 103 ? -14.417 -3.846 1.662 1.00 84.38 103 VAL A C 1
ATOM 834 O O . VAL A 1 103 ? -14.398 -5.076 1.735 1.00 84.38 103 VAL A O 1
ATOM 837 N N . ASP A 1 104 ? -15.259 -3.188 0.861 1.00 87.56 104 ASP A N 1
ATOM 838 C CA . ASP A 1 104 ? -16.239 -3.814 -0.032 1.00 87.56 104 ASP A CA 1
ATOM 839 C C . ASP A 1 104 ? -15.665 -4.063 -1.446 1.00 87.56 104 ASP A C 1
ATOM 841 O O . ASP A 1 104 ? -16.288 -4.738 -2.273 1.00 87.56 104 ASP A O 1
ATOM 845 N N . GLY A 1 105 ? -14.444 -3.585 -1.713 1.00 85.50 105 GLY A N 1
ATOM 846 C CA . GLY A 1 105 ? -13.741 -3.723 -2.985 1.00 85.50 105 GLY A CA 1
ATOM 847 C C . GLY A 1 105 ? -14.096 -2.648 -4.015 1.00 85.50 105 GLY A C 1
ATOM 848 O O . GLY A 1 105 ? -13.774 -2.812 -5.197 1.00 85.50 105 GLY A O 1
ATOM 849 N N . GLU A 1 106 ? -14.746 -1.556 -3.612 1.00 88.88 106 GLU A N 1
ATOM 850 C CA . GLU A 1 106 ? -14.984 -0.401 -4.475 1.00 88.88 106 GLU A CA 1
ATOM 851 C C . GLU A 1 106 ? -13.740 0.493 -4.539 1.00 88.88 106 GLU A C 1
ATOM 853 O O . GLU A 1 106 ? -13.028 0.690 -3.556 1.00 88.88 106 GLU A O 1
ATOM 858 N N . VAL A 1 107 ? -13.454 1.036 -5.727 1.00 90.06 107 VAL A N 1
ATOM 859 C CA . VAL A 1 107 ? -12.323 1.954 -5.919 1.00 90.06 107 VAL A CA 1
ATOM 860 C C . VAL A 1 107 ? -12.622 3.270 -5.209 1.00 90.06 107 VAL A C 1
ATOM 862 O O . VAL A 1 107 ? -13.580 3.963 -5.555 1.00 90.06 107 VAL A O 1
ATOM 865 N N . MET A 1 108 ? -11.761 3.632 -4.264 1.00 87.94 108 MET A N 1
ATOM 866 C CA . MET A 1 108 ? -11.860 4.869 -3.497 1.00 87.94 108 MET A CA 1
ATOM 867 C C . MET A 1 108 ? -11.112 6.016 -4.170 1.00 87.94 108 MET A C 1
ATOM 869 O O . MET A 1 108 ? -11.666 7.095 -4.380 1.00 87.94 108 MET A O 1
ATOM 873 N N . GLU A 1 109 ? -9.839 5.785 -4.489 1.00 88.19 109 GLU A N 1
ATOM 874 C CA . GLU A 1 109 ? -8.928 6.810 -4.990 1.00 88.19 109 GLU A CA 1
ATOM 875 C C . GLU A 1 109 ? -7.897 6.192 -5.935 1.00 88.19 109 GLU A C 1
ATOM 877 O O . GLU A 1 109 ? -7.547 5.015 -5.825 1.00 88.19 109 GLU A O 1
ATOM 882 N N . THR A 1 110 ? -7.420 6.999 -6.879 1.00 90.94 110 THR A N 1
ATOM 883 C CA . THR A 1 110 ? -6.374 6.623 -7.829 1.00 90.94 110 THR A CA 1
ATOM 884 C C . THR A 1 110 ? -5.333 7.727 -7.905 1.00 90.94 110 THR A C 1
ATOM 886 O O . THR A 1 110 ? -5.694 8.897 -8.049 1.00 90.94 110 THR A O 1
ATOM 889 N N . HIS A 1 111 ? -4.060 7.355 -7.885 1.00 89.38 111 HIS A N 1
ATOM 890 C CA . HIS A 1 111 ? -2.924 8.251 -8.030 1.00 89.38 111 HIS A CA 1
ATOM 891 C C . HIS A 1 111 ? -2.083 7.805 -9.222 1.00 89.38 111 HIS A C 1
ATOM 893 O O . HIS A 1 111 ? -1.691 6.646 -9.307 1.00 89.38 111 HIS A O 1
ATOM 899 N N . GLU A 1 112 ? -1.803 8.726 -10.132 1.00 91.25 112 GLU A N 1
ATOM 900 C CA . GLU A 1 112 ? -0.804 8.522 -11.178 1.00 91.25 112 GLU A CA 1
ATOM 901 C C . GLU A 1 112 ? 0.580 8.770 -10.572 1.00 91.25 112 GLU A C 1
ATOM 903 O O . GLU A 1 112 ? 0.779 9.760 -9.860 1.00 91.25 112 GLU A O 1
ATOM 908 N N . VAL A 1 113 ? 1.499 7.832 -10.780 1.00 88.62 113 VAL A N 1
ATOM 909 C CA . VAL A 1 113 ? 2.835 7.843 -10.186 1.00 88.62 113 VAL A CA 1
ATOM 910 C C . VAL A 1 113 ? 3.858 7.682 -11.299 1.00 88.62 113 VAL A C 1
ATOM 912 O O . VAL A 1 113 ? 3.912 6.629 -11.932 1.00 88.62 113 VAL A O 1
ATOM 915 N N . ASP A 1 114 ? 4.659 8.724 -11.503 1.00 89.12 114 ASP A N 1
ATOM 916 C CA . ASP A 1 114 ? 5.839 8.684 -12.368 1.00 89.12 114 ASP A CA 1
ATOM 917 C C . ASP A 1 114 ? 6.967 7.911 -11.663 1.00 89.12 114 ASP A C 1
ATOM 919 O O . ASP A 1 114 ? 7.219 8.138 -10.470 1.00 89.12 114 ASP A O 1
ATOM 923 N N . LEU A 1 115 ? 7.604 6.992 -12.395 1.00 83.69 115 LEU A N 1
ATOM 924 C CA . LEU A 1 115 ? 8.706 6.131 -11.951 1.00 83.69 115 LEU A CA 1
ATOM 925 C C . LEU A 1 115 ? 10.080 6.643 -12.436 1.00 83.69 115 LEU A C 1
ATOM 927 O O . LEU A 1 115 ? 10.152 7.634 -13.195 1.00 83.69 115 LEU A O 1
#

Foldseek 3Di:
DVVVVVVVVVVVVVVVVVVVVVVVVPPQDAAKDFPDWDDDPVPQKIKTFIDHDPVDHFHFQWKFKAAPVRHTPDIDGDRNVPRIDMDHDDPPGQKIKIWTATPVGDTDDIDIDGD

pLDDT: mean 78.94, std 13.13, range [50.34, 95.12]

Radius of gyration: 20.98 Å; chains: 1; bounding box: 34×41×68 Å